Protein AF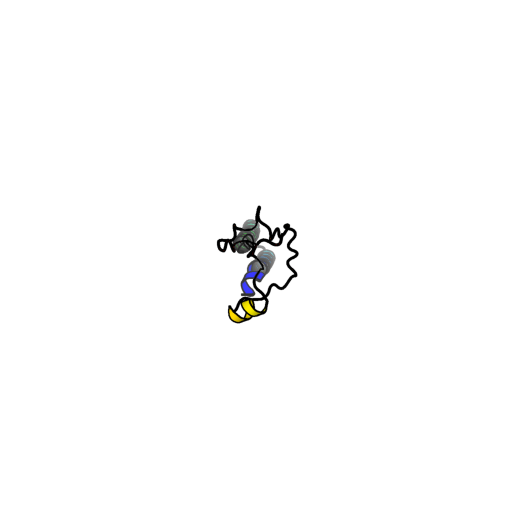-A0A4R5YKW6-F1 (afdb_monomer)

Solvent-accessible surface area (backbone atoms only — not comparable to full-atom values): 7061 Å² total; per-residue (Å²): 126,70,68,73,77,43,46,41,58,53,43,50,53,52,38,50,53,51,48,50,51,40,56,76,70,63,55,55,71,67,56,55,50,50,48,53,52,50,35,51,51,52,29,50,53,52,56,68,67,50,77,72,79,64,85,77,71,81,67,78,86,79,66,51,76,68,54,29,60,74,70,71,46,79,77,79,94,60,89,80,78,78,83,64,85,83,66,88,65,64,97,66,81,78,83,69,87,75,76,69,74,81,82,67,92,85,133

Structure (mmCIF, N/CA/C/O backbone):
data_AF-A0A4R5YKW6-F1
#
_entry.id   AF-A0A4R5YKW6-F1
#
loop_
_atom_site.group_PDB
_atom_site.id
_atom_site.type_symbol
_atom_site.label_atom_id
_atom_site.label_alt_id
_atom_site.label_comp_id
_atom_site.label_asym_id
_atom_site.label_entity_id
_atom_site.label_seq_id
_atom_site.pdbx_PDB_ins_code
_atom_site.Cartn_x
_atom_site.Cartn_y
_atom_site.Cartn_z
_atom_site.occupancy
_atom_site.B_iso_or_equiv
_atom_site.auth_seq_id
_atom_site.auth_comp_id
_atom_site.auth_asym_id
_atom_site.auth_atom_id
_atom_site.pdbx_PDB_model_num
ATOM 1 N N . MET A 1 1 ? -16.641 -0.768 3.618 1.00 52.94 1 MET A N 1
ATOM 2 C CA . MET A 1 1 ? -15.367 -0.418 4.304 1.00 52.94 1 MET A CA 1
ATOM 3 C C . MET A 1 1 ? -14.157 -1.294 3.935 1.00 52.94 1 MET A C 1
ATOM 5 O O . MET A 1 1 ? -13.038 -0.866 4.191 1.00 52.94 1 MET A O 1
ATOM 9 N N . ALA A 1 2 ? -14.318 -2.469 3.304 1.00 57.47 2 ALA A N 1
ATOM 10 C CA . ALA A 1 2 ? -13.197 -3.375 3.010 1.00 57.47 2 ALA A CA 1
ATOM 11 C C . ALA A 1 2 ? -12.204 -2.874 1.940 1.00 57.47 2 ALA A C 1
ATOM 13 O O . ALA A 1 2 ? -11.034 -3.220 2.009 1.00 57.47 2 ALA A O 1
ATOM 14 N N . LEU A 1 3 ? -12.619 -2.038 0.982 1.00 60.41 3 LEU A N 1
ATOM 15 C CA . LEU A 1 3 ? -11.758 -1.636 -0.144 1.00 60.41 3 LEU A CA 1
ATOM 16 C C . LEU A 1 3 ? -10.525 -0.818 0.287 1.00 60.41 3 LEU A C 1
ATOM 18 O O . LEU A 1 3 ? -9.434 -1.002 -0.243 1.00 60.41 3 LEU A O 1
ATOM 22 N N . ARG A 1 4 ? -10.666 0.020 1.323 1.00 63.56 4 ARG A N 1
ATOM 23 C CA . ARG A 1 4 ? -9.568 0.853 1.847 1.00 63.56 4 ARG A CA 1
ATOM 24 C C . ARG A 1 4 ? -8.404 0.032 2.408 1.00 63.56 4 ARG A C 1
ATOM 26 O O . ARG A 1 4 ? -7.275 0.504 2.383 1.00 63.56 4 ARG A O 1
ATOM 33 N N . ARG A 1 5 ? -8.657 -1.196 2.882 1.00 67.56 5 ARG A N 1
ATOM 34 C CA . ARG A 1 5 ? -7.607 -2.075 3.432 1.00 67.56 5 ARG A CA 1
ATOM 35 C C . ARG A 1 5 ? -6.689 -2.646 2.350 1.00 67.56 5 ARG A C 1
ATOM 37 O O . ARG A 1 5 ? -5.556 -2.990 2.651 1.00 67.56 5 ARG A O 1
ATOM 44 N N . PHE A 1 6 ? -7.180 -2.728 1.114 1.00 77.56 6 PHE A N 1
ATOM 45 C CA . PHE A 1 6 ? -6.450 -3.290 -0.022 1.00 77.56 6 PHE A CA 1
ATOM 46 C C . PHE A 1 6 ? -5.852 -2.228 -0.943 1.00 77.56 6 PHE A C 1
ATOM 48 O O . PHE A 1 6 ? -5.103 -2.576 -1.845 1.00 77.56 6 PHE A O 1
ATOM 55 N N . ALA A 1 7 ? -6.126 -0.943 -0.699 1.00 77.88 7 ALA A N 1
ATOM 56 C CA . ALA A 1 7 ? -5.579 0.168 -1.472 1.00 77.88 7 ALA A CA 1
ATOM 57 C C . ALA A 1 7 ? -4.055 0.083 -1.728 1.00 77.88 7 ALA A C 1
ATOM 59 O O . ALA A 1 7 ? -3.672 0.193 -2.890 1.00 77.88 7 ALA A O 1
ATOM 60 N N . PRO A 1 8 ? -3.175 -0.179 -0.734 1.00 76.69 8 PRO A N 1
ATOM 61 C CA . PRO A 1 8 ? -1.736 -0.288 -1.004 1.00 76.69 8 PRO A CA 1
ATOM 62 C C . PRO A 1 8 ? -1.380 -1.504 -1.873 1.00 76.69 8 PRO A C 1
ATOM 64 O O . PRO A 1 8 ? -0.476 -1.429 -2.697 1.00 76.69 8 PRO A O 1
ATOM 67 N N . LEU A 1 9 ? -2.125 -2.604 -1.733 1.00 83.44 9 LEU A N 1
ATOM 68 C CA . LEU A 1 9 ? -1.945 -3.827 -2.521 1.00 83.44 9 LEU A CA 1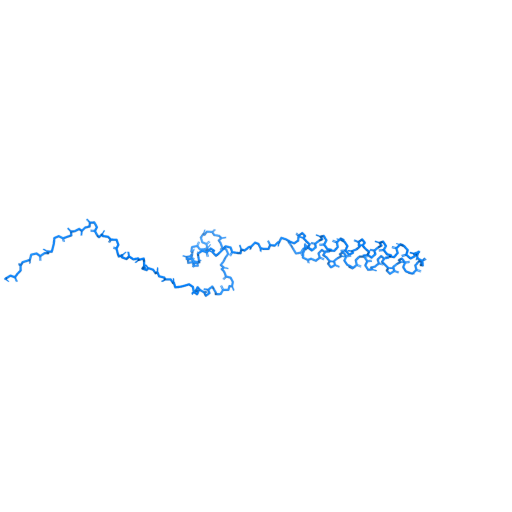
ATOM 69 C C . LEU A 1 9 ? -2.333 -3.598 -3.989 1.00 83.44 9 LEU A C 1
ATOM 71 O O . LEU A 1 9 ? -1.613 -4.008 -4.893 1.00 83.44 9 LEU A O 1
ATOM 75 N N . ILE A 1 10 ? -3.437 -2.882 -4.215 1.00 86.88 10 ILE A N 1
ATOM 76 C CA . ILE A 1 10 ? -3.911 -2.497 -5.550 1.00 86.88 10 ILE A CA 1
ATOM 77 C C . ILE A 1 10 ? -2.900 -1.561 -6.224 1.00 86.88 10 ILE A C 1
ATOM 79 O O . ILE A 1 10 ? -2.544 -1.780 -7.378 1.00 86.88 10 ILE A O 1
ATOM 83 N N . ILE A 1 11 ? -2.392 -0.558 -5.499 1.00 87.19 11 ILE A N 1
ATOM 84 C CA . ILE A 1 11 ? -1.370 0.370 -6.010 1.00 87.19 11 ILE A CA 1
ATOM 85 C C . ILE A 1 11 ? -0.091 -0.387 -6.386 1.00 87.19 11 ILE A C 1
ATOM 87 O O . ILE A 1 11 ? 0.443 -0.175 -7.472 1.00 87.19 11 ILE A O 1
ATOM 91 N N . GLY A 1 12 ? 0.368 -1.302 -5.526 1.00 86.06 12 GLY A N 1
ATOM 92 C CA . GLY A 1 12 ? 1.542 -2.129 -5.803 1.00 86.06 12 GLY A CA 1
ATOM 93 C C . GLY A 1 12 ? 1.365 -3.013 -7.039 1.00 86.06 12 GLY A C 1
ATOM 94 O O . GLY A 1 12 ? 2.242 -3.038 -7.899 1.00 86.06 12 GLY A O 1
ATOM 95 N N . ALA A 1 13 ? 0.218 -3.685 -7.172 1.00 88.56 13 ALA A N 1
ATOM 96 C CA . ALA A 1 13 ? -0.070 -4.545 -8.320 1.00 88.56 13 ALA A CA 1
ATOM 97 C C . ALA A 1 13 ? -0.117 -3.761 -9.642 1.00 88.56 13 ALA A C 1
ATOM 99 O O . ALA A 1 13 ? 0.461 -4.196 -10.639 1.00 88.56 13 ALA A O 1
ATOM 100 N N . ILE A 1 14 ? -0.756 -2.586 -9.644 1.00 90.56 14 ILE A N 1
ATOM 101 C CA . ILE A 1 14 ? -0.832 -1.721 -10.829 1.00 90.56 14 ILE A CA 1
ATOM 102 C C . ILE A 1 14 ? 0.555 -1.187 -11.193 1.00 90.56 14 ILE A C 1
ATOM 104 O O . ILE A 1 14 ? 0.964 -1.295 -12.347 1.00 90.56 14 ILE A O 1
ATOM 108 N N . GLY A 1 15 ? 1.301 -0.647 -10.227 1.00 87.69 15 GLY A N 1
ATOM 109 C CA . GLY A 1 15 ? 2.636 -0.114 -10.496 1.00 87.69 15 GLY A CA 1
ATOM 110 C C . GLY A 1 15 ? 3.617 -1.185 -10.975 1.00 87.69 15 GLY A C 1
ATOM 111 O O . GLY A 1 15 ? 4.399 -0.934 -11.890 1.00 87.69 15 GLY A O 1
ATOM 112 N N . PHE A 1 16 ? 3.515 -2.408 -10.448 1.00 89.62 16 PHE A N 1
ATOM 113 C CA . PHE A 1 16 ? 4.289 -3.546 -10.941 1.00 89.62 16 PHE A CA 1
ATOM 114 C C . PHE A 1 16 ? 3.931 -3.906 -12.389 1.00 89.62 16 PHE A C 1
ATOM 116 O O . PHE A 1 16 ? 4.827 -4.081 -13.211 1.00 89.62 16 PHE A O 1
ATOM 123 N N . ALA A 1 17 ? 2.642 -3.958 -12.735 1.00 90.56 17 ALA A N 1
ATOM 124 C CA . ALA A 1 17 ? 2.213 -4.222 -14.108 1.00 90.56 17 ALA A CA 1
ATOM 125 C C . ALA A 1 17 ? 2.731 -3.155 -15.090 1.00 90.56 17 ALA A C 1
ATOM 127 O O . ALA A 1 17 ? 3.242 -3.494 -16.157 1.00 90.56 17 ALA A O 1
ATOM 128 N N . VAL A 1 18 ? 2.669 -1.874 -14.710 1.00 90.06 18 VAL A N 1
ATOM 129 C CA . VAL A 1 18 ? 3.212 -0.769 -15.518 1.00 90.06 18 VAL A CA 1
ATOM 130 C C . VAL A 1 18 ? 4.727 -0.900 -15.684 1.00 90.06 18 VAL A C 1
ATOM 132 O O . VAL A 1 18 ? 5.233 -0.709 -16.789 1.00 90.06 18 VAL A O 1
ATOM 135 N N . LEU A 1 19 ? 5.450 -1.277 -14.626 1.00 87.38 19 LEU A N 1
ATOM 136 C CA . LEU A 1 19 ? 6.894 -1.504 -14.685 1.00 87.38 19 LEU A CA 1
ATOM 137 C C . LEU A 1 19 ? 7.245 -2.643 -15.653 1.00 87.38 19 LEU A C 1
ATOM 139 O O . LEU A 1 19 ? 8.142 -2.489 -16.481 1.00 87.38 19 LEU A O 1
ATOM 143 N N . VAL A 1 20 ? 6.514 -3.761 -15.601 1.00 91.44 20 VAL A N 1
ATOM 144 C CA . VAL A 1 20 ? 6.692 -4.883 -16.536 1.00 91.44 20 VAL A CA 1
ATOM 145 C C . VAL A 1 20 ? 6.467 -4.428 -17.979 1.00 91.44 20 VAL A C 1
ATOM 147 O O . VAL A 1 20 ? 7.319 -4.676 -18.830 1.00 91.44 20 VAL A O 1
ATOM 150 N N . VAL A 1 21 ? 5.376 -3.707 -18.256 1.00 92.00 21 VAL A N 1
ATOM 151 C CA . VAL A 1 21 ? 5.078 -3.190 -19.603 1.00 92.00 21 VAL A CA 1
ATOM 152 C C . VAL A 1 21 ? 6.170 -2.236 -20.091 1.00 92.00 21 VAL A C 1
ATOM 154 O O . VAL A 1 21 ? 6.658 -2.391 -21.209 1.00 92.00 21 VAL A O 1
ATOM 157 N N . ALA A 1 22 ? 6.607 -1.293 -19.254 1.00 84.44 22 ALA A N 1
ATOM 158 C CA . ALA A 1 22 ? 7.688 -0.368 -19.591 1.00 84.44 22 ALA A CA 1
ATOM 159 C C . ALA A 1 22 ? 8.998 -1.110 -19.905 1.00 84.44 22 ALA A C 1
ATOM 161 O O . ALA A 1 22 ? 9.722 -0.739 -20.828 1.00 84.44 22 ALA A O 1
ATOM 162 N N . THR A 1 23 ? 9.272 -2.198 -19.186 1.00 86.75 23 THR A N 1
ATOM 163 C CA . THR A 1 23 ? 10.464 -3.027 -19.400 1.00 86.75 23 THR A CA 1
ATOM 164 C C . THR A 1 23 ? 10.380 -3.796 -20.723 1.00 86.75 23 THR A C 1
ATOM 166 O O . THR A 1 23 ? 11.346 -3.819 -21.484 1.00 86.75 23 THR A O 1
ATOM 169 N N . VAL A 1 24 ? 9.215 -4.374 -21.044 1.00 92.88 24 VAL A N 1
ATOM 170 C CA . VAL A 1 24 ? 8.959 -5.065 -22.325 1.00 92.88 24 VAL A CA 1
ATOM 171 C C . VAL A 1 24 ? 9.102 -4.110 -23.511 1.00 92.88 24 VAL A C 1
ATOM 173 O O . VAL A 1 24 ? 9.700 -4.469 -24.524 1.00 92.88 24 VAL A O 1
ATOM 176 N N . LEU A 1 25 ? 8.616 -2.877 -23.366 1.00 94.38 25 LEU A N 1
ATOM 177 C CA . LEU A 1 25 ? 8.745 -1.824 -24.376 1.00 94.38 25 LEU A CA 1
ATOM 178 C C . LEU A 1 25 ? 10.151 -1.206 -24.442 1.00 94.38 25 LEU A C 1
ATOM 180 O O . LEU A 1 25 ? 10.363 -0.291 -25.233 1.00 94.38 25 LEU A O 1
ATOM 184 N N . ARG A 1 26 ? 11.107 -1.700 -23.642 1.00 88.44 26 ARG A N 1
ATOM 185 C CA . ARG A 1 26 ? 12.475 -1.168 -23.531 1.00 88.44 26 ARG A CA 1
ATOM 186 C C . ARG A 1 26 ? 12.493 0.339 -23.277 1.00 88.44 26 ARG A C 1
ATOM 188 O O . ARG A 1 26 ? 13.245 1.077 -23.907 1.00 88.44 26 ARG A O 1
ATOM 195 N N . ALA A 1 27 ? 11.643 0.789 -22.360 1.00 82.88 27 ALA A N 1
ATOM 196 C CA . ALA A 1 27 ? 11.640 2.172 -21.928 1.00 82.88 27 ALA A CA 1
ATOM 197 C C . ALA A 1 27 ? 13.005 2.567 -21.341 1.00 82.88 27 ALA A C 1
ATOM 199 O O . ALA A 1 27 ? 13.697 1.761 -20.716 1.00 82.88 27 ALA A O 1
ATOM 200 N N . GLU A 1 28 ? 13.357 3.836 -21.524 1.00 87.25 28 GLU A N 1
ATOM 201 C CA . GLU A 1 28 ? 14.569 4.442 -20.979 1.00 87.25 28 GLU A CA 1
ATOM 202 C C . GLU A 1 28 ? 14.666 4.262 -19.457 1.00 87.25 28 GLU A C 1
ATOM 204 O O . GLU A 1 28 ? 13.659 4.283 -18.740 1.00 87.25 28 GLU A O 1
ATOM 209 N N . ALA A 1 29 ? 15.891 4.155 -18.936 1.00 88.00 29 ALA A N 1
ATOM 210 C CA . ALA A 1 29 ? 16.135 3.886 -17.515 1.00 88.00 29 ALA A CA 1
ATOM 211 C C . ALA A 1 29 ? 15.445 4.901 -16.580 1.00 88.00 29 ALA A C 1
ATOM 213 O O . ALA A 1 29 ? 14.917 4.531 -15.530 1.00 88.00 29 ALA A O 1
ATOM 214 N N . TRP A 1 30 ? 15.370 6.171 -16.990 1.00 89.00 30 TRP A N 1
ATOM 215 C CA . TRP A 1 30 ? 14.678 7.223 -16.239 1.00 89.00 30 TRP A CA 1
ATOM 216 C C . TRP A 1 30 ? 13.173 6.976 -16.092 1.00 89.00 30 TRP A C 1
ATOM 218 O O . TRP A 1 30 ? 12.603 7.304 -15.051 1.00 89.00 30 TRP A O 1
ATOM 228 N N . VAL A 1 31 ? 12.533 6.355 -17.086 1.00 87.94 31 VAL A N 1
ATOM 229 C C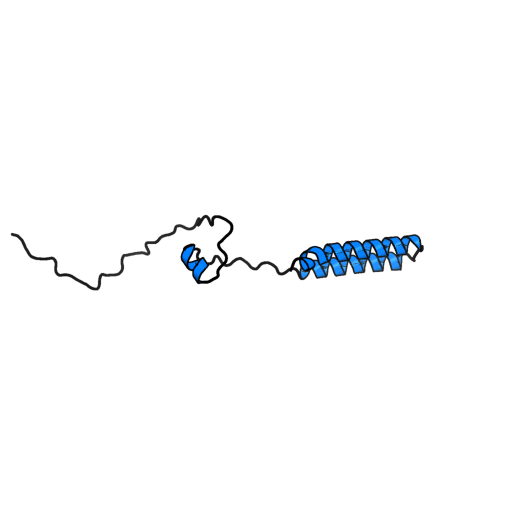A . VAL A 1 31 ? 11.102 6.016 -17.042 1.00 87.94 31 VAL A CA 1
ATOM 230 C C . VAL A 1 31 ? 10.854 4.919 -16.011 1.00 87.94 31 VAL A C 1
ATOM 232 O O . VAL A 1 31 ? 9.928 5.029 -15.208 1.00 87.94 31 VAL A O 1
ATOM 235 N 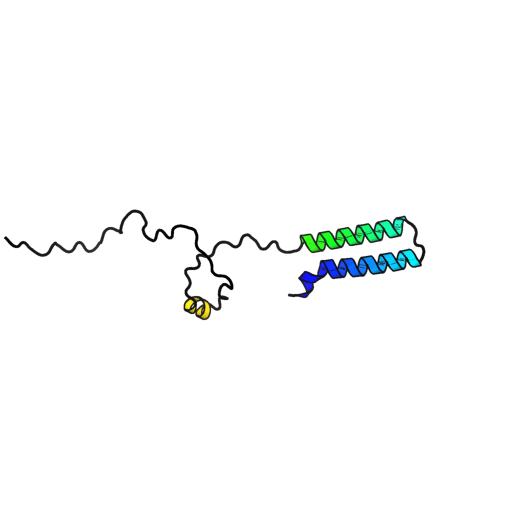N . LEU A 1 32 ? 11.711 3.896 -15.971 1.00 86.00 32 LEU A N 1
ATOM 236 C CA . LEU A 1 32 ? 11.613 2.812 -14.988 1.00 86.00 32 LEU A CA 1
ATOM 237 C C . LEU A 1 32 ? 11.779 3.339 -13.556 1.00 86.00 32 LEU A C 1
ATOM 239 O O . LEU A 1 32 ? 10.991 2.993 -12.674 1.00 86.00 32 LEU A O 1
ATOM 243 N N . ILE A 1 33 ? 12.758 4.224 -13.340 1.00 90.19 33 ILE A N 1
ATOM 244 C CA . ILE A 1 33 ? 12.991 4.869 -12.041 1.00 90.19 33 ILE A CA 1
ATOM 245 C C . ILE A 1 33 ? 11.783 5.722 -11.639 1.00 90.19 33 ILE A C 1
ATOM 247 O O . ILE A 1 33 ? 11.323 5.624 -10.500 1.00 90.19 33 ILE A O 1
ATOM 251 N N . ALA A 1 34 ? 11.234 6.518 -12.561 1.00 90.69 34 ALA A N 1
ATOM 252 C CA . ALA A 1 34 ? 10.070 7.360 -12.291 1.00 90.69 34 ALA A CA 1
ATOM 253 C C . ALA A 1 34 ? 8.829 6.532 -11.913 1.00 90.69 34 ALA A C 1
ATOM 255 O O . ALA A 1 34 ? 8.145 6.858 -10.940 1.00 90.69 34 ALA A O 1
ATOM 256 N N . VAL A 1 35 ? 8.566 5.433 -12.629 1.00 89.38 35 VAL A N 1
ATOM 257 C CA . VAL A 1 35 ? 7.451 4.516 -12.333 1.00 89.38 35 VAL A CA 1
ATOM 258 C C . VAL A 1 35 ? 7.634 3.859 -10.968 1.00 89.38 35 VAL A C 1
ATOM 260 O O . VAL A 1 35 ? 6.699 3.844 -10.162 1.00 89.38 35 VAL A O 1
ATOM 263 N N . LEU A 1 36 ? 8.833 3.352 -10.672 1.00 90.06 36 LEU A N 1
ATOM 264 C CA . LEU A 1 36 ? 9.127 2.721 -9.387 1.00 90.06 36 LEU A CA 1
ATOM 265 C C . LEU A 1 36 ? 8.953 3.714 -8.229 1.00 90.06 36 LEU A C 1
ATOM 267 O O . LEU A 1 36 ? 8.228 3.426 -7.275 1.00 90.06 36 LEU A O 1
ATOM 271 N N . ALA A 1 37 ? 9.568 4.894 -8.335 1.00 91.31 37 ALA A N 1
ATOM 272 C CA . ALA A 1 37 ? 9.511 5.932 -7.310 1.00 91.31 37 ALA A CA 1
ATOM 273 C C . ALA A 1 37 ? 8.077 6.434 -7.082 1.00 91.31 37 ALA A C 1
ATOM 275 O O . ALA A 1 37 ? 7.636 6.540 -5.935 1.00 91.31 37 ALA A O 1
ATOM 276 N N . GLY A 1 38 ? 7.321 6.678 -8.158 1.00 90.62 38 GLY A N 1
ATOM 277 C CA . GLY A 1 38 ? 5.920 7.092 -8.079 1.00 90.62 38 GLY A CA 1
ATOM 278 C C . GLY A 1 38 ? 5.035 6.034 -7.419 1.00 90.62 38 GLY A C 1
ATOM 279 O O . GLY A 1 38 ? 4.222 6.357 -6.550 1.00 90.62 38 GLY A O 1
ATOM 280 N N . THR A 1 39 ? 5.239 4.760 -7.761 1.00 90.38 39 THR A N 1
ATOM 281 C CA . THR A 1 39 ? 4.499 3.644 -7.152 1.00 90.38 39 THR A CA 1
ATOM 282 C C . THR A 1 39 ? 4.780 3.548 -5.653 1.00 90.38 39 THR A C 1
ATOM 284 O O . THR A 1 39 ? 3.845 3.429 -4.856 1.00 90.38 39 THR A O 1
ATOM 287 N N . LEU A 1 40 ? 6.051 3.651 -5.251 1.00 88.69 40 LEU A N 1
ATOM 288 C CA . LEU A 1 40 ? 6.448 3.603 -3.843 1.00 88.69 40 LEU A CA 1
ATOM 289 C C . LEU A 1 40 ? 5.863 4.779 -3.052 1.00 88.69 40 LEU A C 1
ATOM 291 O O . LEU A 1 40 ? 5.317 4.580 -1.966 1.00 88.69 40 LEU A O 1
ATOM 295 N N . ALA A 1 41 ? 5.926 5.991 -3.611 1.00 89.50 41 ALA A N 1
ATOM 296 C CA . ALA A 1 41 ? 5.386 7.194 -2.985 1.00 89.50 41 ALA A CA 1
ATOM 297 C C . ALA A 1 41 ? 3.865 7.099 -2.781 1.00 89.50 41 ALA A C 1
ATOM 299 O O . ALA A 1 41 ? 3.358 7.414 -1.701 1.00 89.50 41 ALA A O 1
ATOM 300 N N . LEU A 1 42 ? 3.131 6.606 -3.784 1.00 86.38 42 LEU A N 1
ATOM 301 C CA . LEU A 1 42 ? 1.685 6.398 -3.691 1.00 86.38 42 LEU A CA 1
ATOM 302 C C . LEU A 1 42 ? 1.322 5.321 -2.663 1.00 86.38 42 LEU A C 1
ATOM 304 O O . LEU A 1 42 ? 0.386 5.513 -1.882 1.00 86.38 42 LEU A O 1
ATOM 308 N N . ALA A 1 43 ? 2.065 4.213 -2.622 1.00 84.12 43 ALA A N 1
ATOM 309 C CA . ALA A 1 43 ? 1.855 3.155 -1.637 1.00 84.12 43 ALA A CA 1
ATOM 310 C C . ALA A 1 43 ? 2.119 3.654 -0.205 1.00 84.12 43 ALA A C 1
ATOM 312 O O . ALA A 1 43 ? 1.312 3.399 0.694 1.00 84.12 43 ALA A O 1
ATOM 313 N N . ALA A 1 44 ? 3.193 4.423 -0.004 1.00 83.06 44 ALA A N 1
ATOM 314 C CA . ALA A 1 44 ? 3.524 5.038 1.279 1.00 83.06 44 ALA A CA 1
ATOM 315 C C . ALA A 1 44 ? 2.448 6.037 1.724 1.00 83.06 44 ALA A C 1
ATOM 317 O O . ALA A 1 44 ? 1.997 5.992 2.869 1.00 83.06 44 ALA A O 1
ATOM 318 N N . LEU A 1 45 ? 1.964 6.886 0.814 1.00 85.81 45 LEU A N 1
ATOM 319 C CA . LEU A 1 45 ? 0.890 7.835 1.105 1.00 85.81 45 LEU A CA 1
ATOM 320 C C . LEU A 1 45 ? -0.423 7.122 1.458 1.00 85.81 45 LEU A C 1
ATOM 322 O O . LEU A 1 45 ? -1.124 7.525 2.390 1.00 85.81 45 LEU A O 1
ATOM 326 N N . ALA A 1 46 ? -0.759 6.048 0.742 1.00 80.69 46 ALA A N 1
ATOM 327 C CA . ALA A 1 46 ? -1.934 5.235 1.038 1.00 80.69 46 ALA A CA 1
ATOM 328 C C . ALA A 1 46 ? -1.826 4.545 2.408 1.00 80.69 46 ALA A C 1
ATOM 330 O O . ALA A 1 46 ? -2.818 4.478 3.137 1.00 80.69 46 ALA A O 1
ATOM 331 N N . ALA A 1 47 ? -0.631 4.078 2.781 1.00 73.75 47 ALA A N 1
ATOM 332 C CA . ALA A 1 47 ? -0.364 3.497 4.093 1.00 73.75 47 ALA A CA 1
ATOM 333 C C . ALA A 1 47 ? -0.423 4.544 5.220 1.00 73.75 47 ALA A C 1
ATOM 335 O O . ALA A 1 47 ? -1.025 4.280 6.259 1.00 73.75 47 ALA A O 1
ATOM 336 N N . ALA A 1 48 ? 0.122 5.744 5.000 1.00 75.31 48 ALA A N 1
ATOM 337 C CA . ALA A 1 48 ? 0.107 6.844 5.968 1.00 75.31 48 ALA A CA 1
ATOM 338 C C . ALA A 1 48 ? -1.310 7.367 6.258 1.00 75.31 48 ALA A C 1
ATOM 340 O O . ALA A 1 48 ? -1.606 7.794 7.369 1.00 75.31 48 ALA A O 1
ATOM 341 N N . ARG A 1 49 ? -2.220 7.293 5.278 1.00 67.50 49 ARG A N 1
ATOM 342 C CA . ARG A 1 49 ? -3.639 7.653 5.450 1.00 67.50 49 ARG A CA 1
ATOM 343 C C . ARG A 1 49 ? -4.465 6.591 6.177 1.00 67.50 49 ARG A C 1
ATOM 345 O O . ARG A 1 49 ? -5.680 6.762 6.315 1.00 67.50 49 ARG A O 1
ATOM 352 N N . ARG A 1 50 ? -3.863 5.484 6.622 1.00 63.16 50 ARG A N 1
ATOM 353 C CA . ARG A 1 50 ? -4.560 4.530 7.485 1.00 63.16 50 ARG A CA 1
ATOM 354 C C . ARG A 1 50 ? -4.848 5.256 8.801 1.00 63.16 50 ARG A C 1
ATOM 356 O O . ARG A 1 50 ? -3.894 5.698 9.434 1.00 63.16 50 ARG A O 1
ATOM 363 N N . PRO A 1 51 ? -6.120 5.412 9.216 1.00 53.94 51 PRO A N 1
ATOM 364 C CA . PRO A 1 51 ? -6.401 6.011 10.508 1.00 53.94 51 PRO A CA 1
ATOM 365 C C . PRO A 1 51 ? -5.675 5.161 11.544 1.00 53.94 51 PRO A C 1
ATOM 367 O O . PRO A 1 51 ? -5.947 3.960 11.663 1.00 53.94 51 PRO A O 1
ATOM 370 N N . ALA A 1 52 ? -4.709 5.765 12.236 1.00 55.50 52 ALA A N 1
ATOM 371 C CA . ALA A 1 52 ? -4.228 5.214 13.482 1.00 55.50 52 ALA A CA 1
ATOM 372 C C . ALA A 1 52 ? -5.493 5.010 14.310 1.00 55.50 52 ALA A C 1
ATOM 374 O O . ALA A 1 52 ? -6.223 5.971 14.562 1.00 55.50 52 ALA A O 1
ATOM 375 N N . ARG A 1 53 ? -5.834 3.757 14.630 1.00 53.47 53 ARG A N 1
ATOM 376 C CA . ARG A 1 53 ? -6.804 3.521 15.694 1.00 53.47 53 ARG A CA 1
ATOM 377 C C . ARG A 1 53 ? -6.210 4.267 16.878 1.00 53.47 53 ARG A C 1
ATOM 379 O O . ARG A 1 53 ? -5.128 3.896 17.329 1.00 53.47 53 ARG A O 1
ATOM 386 N N . GLY A 1 54 ? -6.830 5.390 17.242 1.00 51.88 54 GLY A N 1
ATOM 387 C CA . GLY A 1 54 ? -6.396 6.181 18.380 1.00 51.88 54 GLY A CA 1
ATOM 388 C C . GLY A 1 54 ? -6.304 5.270 19.601 1.00 51.88 54 GLY A C 1
ATOM 389 O O . GLY A 1 54 ? -6.907 4.189 19.586 1.00 51.88 54 GLY A O 1
ATOM 390 N N . PRO A 1 55 ? -5.535 5.657 20.629 1.00 49.28 55 PRO A N 1
ATOM 391 C CA . PRO A 1 55 ? -5.520 4.908 21.875 1.00 49.28 55 PRO A CA 1
ATOM 392 C C . PRO A 1 55 ? -6.975 4.656 22.264 1.00 49.28 55 PRO A C 1
ATOM 394 O O . PRO A 1 55 ? -7.758 5.600 22.354 1.00 49.28 55 PRO A O 1
ATOM 397 N N . VAL A 1 56 ? -7.349 3.378 22.363 1.00 55.75 56 VAL A N 1
ATOM 398 C CA . VAL A 1 56 ? -8.663 2.977 22.853 1.00 55.75 56 VAL A CA 1
ATOM 399 C C . VAL A 1 56 ? -8.686 3.520 24.268 1.00 55.75 56 VAL A C 1
ATOM 401 O O . VAL A 1 56 ? -8.031 2.965 25.149 1.00 55.75 56 VAL A O 1
ATOM 404 N N . THR A 1 57 ? -9.312 4.681 24.462 1.00 51.22 57 THR A N 1
ATOM 405 C CA . THR A 1 57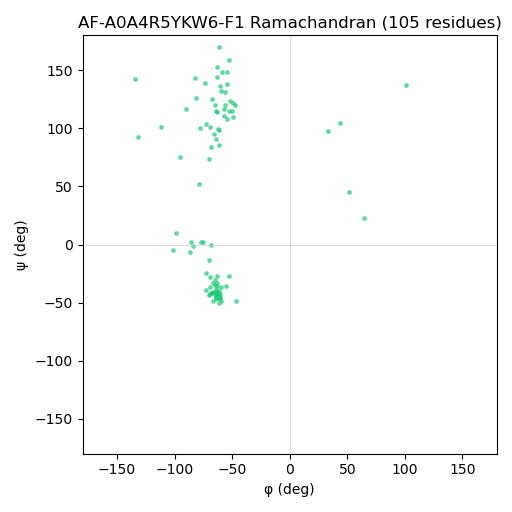 ? -9.632 5.172 25.795 1.00 51.22 57 THR A CA 1
ATOM 406 C C . THR A 1 57 ? -10.306 3.997 26.478 1.00 51.22 57 THR A C 1
ATOM 408 O O . THR A 1 57 ? -11.259 3.476 25.895 1.00 51.22 57 THR A O 1
ATOM 411 N N . PRO A 1 58 ? -9.787 3.507 27.616 1.00 53.22 58 PRO A N 1
ATOM 412 C CA . PRO A 1 58 ? -10.463 2.461 28.353 1.00 53.22 58 PRO A CA 1
ATOM 413 C C . PRO A 1 58 ? -11.785 3.066 28.819 1.00 53.22 58 PRO A C 1
ATOM 415 O O . PRO A 1 58 ? -11.848 3.747 29.841 1.00 53.22 58 PRO A O 1
ATOM 418 N N . GLU A 1 59 ? -12.823 2.910 27.999 1.00 52.19 59 GLU A N 1
ATOM 419 C CA . GLU A 1 59 ? -14.190 3.065 28.444 1.00 52.19 59 GLU A CA 1
ATOM 420 C C . GLU A 1 59 ? -14.327 2.089 29.601 1.00 52.19 59 GLU A C 1
ATOM 422 O O . GLU A 1 59 ? -14.030 0.902 29.469 1.00 52.19 59 GLU A O 1
ATOM 427 N N . LEU A 1 60 ? -14.661 2.640 30.765 1.00 53.38 60 LEU A N 1
ATOM 428 C CA . LEU A 1 60 ? -14.980 1.876 31.957 1.00 53.38 60 LEU A CA 1
ATOM 429 C C . LEU A 1 60 ? -15.993 0.808 31.544 1.00 53.38 60 LEU A C 1
ATOM 431 O O . LEU A 1 60 ? -17.133 1.132 31.204 1.00 53.38 60 LEU A O 1
ATOM 435 N N . SER A 1 61 ? -15.557 -0.452 31.530 1.00 54.72 61 SER A N 1
ATOM 436 C CA . SER A 1 61 ? -16.357 -1.609 31.127 1.00 54.72 61 SER A CA 1
ATOM 437 C C . SER A 1 61 ? -17.280 -2.010 32.278 1.00 54.72 61 SER A C 1
ATOM 439 O O . SER A 1 61 ? -17.291 -3.151 32.719 1.00 54.72 61 SER A O 1
ATOM 441 N N . ALA A 1 62 ? -18.037 -1.041 32.789 1.00 57.34 62 ALA A N 1
ATOM 442 C CA . ALA A 1 62 ? -19.023 -1.215 33.850 1.00 57.34 62 ALA A CA 1
ATOM 443 C C . ALA A 1 62 ? -20.455 -1.329 33.295 1.00 57.34 62 ALA A C 1
ATOM 445 O O . ALA A 1 62 ? -21.419 -1.238 34.047 1.00 57.34 62 ALA A O 1
ATOM 446 N N . SER A 1 63 ? -20.610 -1.460 31.974 1.00 58.97 63 SER A N 1
ATOM 447 C CA . SER A 1 63 ? -21.912 -1.652 31.336 1.00 58.97 63 SER A CA 1
ATOM 448 C C . SER A 1 63 ? -22.191 -3.148 31.242 1.00 58.97 63 SER A C 1
ATOM 450 O O . SER A 1 63 ? -21.457 -3.882 30.583 1.00 58.97 63 SER A O 1
ATOM 452 N N . ASP A 1 64 ? -23.238 -3.607 31.923 1.00 64.62 64 ASP A N 1
ATOM 453 C CA . ASP A 1 64 ? -23.707 -4.984 31.796 1.00 64.62 64 ASP A CA 1
ATOM 454 C C . ASP A 1 64 ? -24.186 -5.261 30.363 1.00 64.62 64 ASP A C 1
ATOM 456 O O . ASP A 1 64 ? -24.699 -4.374 29.676 1.00 64.62 64 ASP A O 1
ATOM 460 N N . ALA A 1 65 ? -24.114 -6.524 29.927 1.00 63.94 65 ALA A N 1
ATOM 461 C CA . ALA A 1 65 ? -24.531 -6.947 28.582 1.00 63.94 65 ALA A CA 1
ATOM 462 C C . ALA A 1 65 ? -25.964 -6.506 28.210 1.00 63.94 65 ALA A C 1
ATOM 464 O O . ALA A 1 65 ? -26.279 -6.299 27.038 1.00 63.94 65 ALA A O 1
ATOM 465 N N . TYR A 1 66 ? -26.832 -6.334 29.211 1.00 57.75 66 TYR A N 1
ATOM 466 C CA . TYR A 1 66 ? -28.197 -5.838 29.037 1.00 57.75 66 TYR A CA 1
ATOM 467 C C . TYR A 1 66 ? -28.250 -4.336 28.710 1.00 57.75 66 TYR A C 1
ATOM 469 O O . TYR A 1 66 ? -29.038 -3.906 27.866 1.00 57.75 66 TYR A O 1
ATOM 477 N N . SER A 1 67 ? -27.392 -3.541 29.353 1.00 62.88 67 SER A N 1
ATOM 478 C CA . SER A 1 67 ? -27.257 -2.098 29.121 1.00 62.88 67 SER A CA 1
ATOM 479 C C . SER A 1 67 ? -26.711 -1.821 27.720 1.00 62.88 67 SER A C 1
ATOM 481 O O . SER A 1 67 ? -27.237 -0.970 26.998 1.00 62.88 67 SER A O 1
ATOM 483 N N . ASP A 1 68 ? -25.731 -2.609 27.277 1.00 70.81 68 ASP A N 1
ATOM 484 C CA . ASP A 1 68 ? -25.168 -2.477 25.932 1.00 70.81 68 ASP A CA 1
ATOM 485 C C . ASP A 1 68 ? -26.195 -2.778 24.836 1.00 70.81 68 ASP A C 1
ATOM 487 O O . ASP A 1 68 ? -26.286 -2.034 23.857 1.00 70.81 68 ASP A O 1
ATOM 491 N N . ALA A 1 69 ? -27.026 -3.808 25.031 1.00 73.69 69 ALA A N 1
ATOM 492 C CA . ALA A 1 69 ? -28.100 -4.145 24.101 1.00 73.69 69 ALA A CA 1
ATOM 493 C C . ALA A 1 69 ? -29.152 -3.028 23.997 1.00 73.69 69 ALA A C 1
ATOM 495 O O . ALA A 1 69 ? -29.597 -2.704 22.894 1.00 73.69 69 ALA A O 1
ATOM 496 N N . TYR A 1 70 ? -29.521 -2.408 25.123 1.00 74.81 70 TYR A N 1
ATOM 497 C CA . TYR A 1 70 ? -30.489 -1.307 25.141 1.00 74.81 70 TYR A CA 1
ATOM 498 C C . TYR A 1 70 ? -29.936 -0.024 24.502 1.00 74.81 70 TYR A C 1
ATOM 500 O O . TYR A 1 70 ? -30.654 0.689 23.803 1.00 74.81 70 TYR A O 1
ATOM 508 N N . LEU A 1 71 ? -28.646 0.258 24.697 1.00 77.38 71 LEU A N 1
ATOM 509 C CA . LEU A 1 71 ? -27.974 1.442 24.153 1.00 77.38 71 LEU A CA 1
ATOM 510 C C . LEU A 1 71 ? -27.450 1.244 22.719 1.00 77.38 7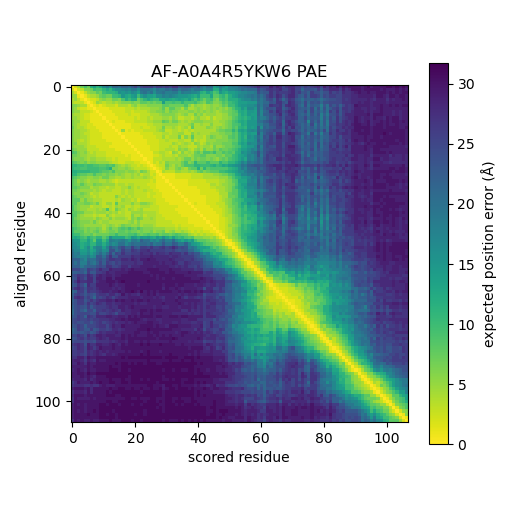1 LEU A C 1
ATOM 512 O O . LEU A 1 71 ? -26.816 2.148 22.172 1.00 77.38 71 LEU A O 1
ATOM 516 N N . GLY A 1 72 ? -27.687 0.078 22.107 1.00 75.81 72 GLY A N 1
ATOM 517 C CA . GLY A 1 72 ? -27.203 -0.254 20.763 1.00 75.81 72 GLY A CA 1
ATOM 518 C C . GLY A 1 72 ? -25.675 -0.321 20.662 1.00 75.81 72 GLY A C 1
ATOM 519 O O . GLY A 1 72 ? -25.114 -0.141 19.577 1.00 75.81 72 GLY A O 1
ATOM 520 N N . ARG A 1 73 ? -24.988 -0.545 21.786 1.00 70.00 73 ARG A N 1
ATOM 521 C CA . ARG A 1 73 ? -23.532 -0.685 21.844 1.00 70.00 73 ARG A CA 1
ATOM 522 C C . ARG A 1 73 ? -23.145 -2.112 21.477 1.00 70.00 73 ARG A C 1
ATOM 524 O O . ARG A 1 73 ? -23.848 -3.072 21.774 1.00 70.00 73 ARG A O 1
ATOM 531 N N . THR A 1 74 ? -22.026 -2.251 20.772 1.00 68.56 74 THR A N 1
ATOM 532 C CA . THR A 1 74 ? -21.521 -3.573 20.389 1.00 68.56 74 THR A CA 1
ATOM 533 C C . THR A 1 74 ? -20.768 -4.173 21.575 1.00 68.56 74 THR A C 1
ATOM 535 O O . THR A 1 74 ? -19.853 -3.509 22.066 1.00 68.56 74 THR A O 1
ATOM 538 N N . PRO A 1 75 ? -21.105 -5.395 22.026 1.00 64.62 75 PRO A N 1
ATOM 539 C CA . PRO A 1 75 ? -20.432 -5.999 23.165 1.00 64.62 75 PRO A CA 1
ATOM 540 C C . PRO A 1 75 ? -18.943 -6.227 22.858 1.00 64.62 75 PRO A C 1
ATOM 542 O O . PRO A 1 75 ? -18.593 -6.562 21.715 1.00 64.62 75 PRO A O 1
ATOM 545 N N . PRO A 1 76 ? -18.053 -6.058 23.850 1.00 64.75 76 PRO A N 1
ATOM 546 C CA . PRO A 1 76 ? -16.632 -6.313 23.666 1.00 64.75 76 PRO A CA 1
ATOM 547 C C . PRO A 1 76 ? -16.396 -7.777 23.267 1.00 64.75 76 PRO A C 1
ATOM 549 O O . PRO A 1 76 ? -16.918 -8.708 23.873 1.00 64.75 76 PRO A O 1
ATOM 552 N N . THR A 1 77 ? -15.590 -7.994 22.225 1.00 66.62 77 THR A N 1
ATOM 553 C CA . THR A 1 77 ? -15.302 -9.332 21.671 1.00 66.62 77 THR A CA 1
ATOM 554 C C . THR A 1 77 ? -14.187 -10.075 22.405 1.00 66.62 77 THR A C 1
ATOM 556 O O . THR A 1 77 ? -13.849 -11.201 22.038 1.00 66.62 77 THR A O 1
ATOM 559 N N . HIS A 1 78 ? -13.584 -9.450 23.415 1.00 57.62 78 HIS A N 1
ATOM 560 C CA . HIS A 1 78 ? -12.506 -10.021 24.211 1.00 57.62 78 HIS A CA 1
ATOM 561 C C . HIS A 1 78 ? -12.776 -9.768 25.693 1.00 57.62 78 HIS A C 1
ATOM 563 O O . HIS A 1 78 ? -13.264 -8.690 26.032 1.00 57.62 78 HIS A O 1
ATOM 569 N N . PRO A 1 79 ? -12.451 -10.727 26.577 1.00 58.19 79 PRO A N 1
ATOM 570 C CA . PRO A 1 79 ? -12.545 -10.501 28.009 1.00 58.19 79 PRO A CA 1
ATOM 571 C C . PRO A 1 79 ? -11.564 -9.393 28.402 1.00 58.19 79 PRO A C 1
ATOM 573 O O . PRO A 1 79 ? -10.347 -9.555 28.288 1.00 58.19 79 PRO A O 1
ATOM 576 N N . THR A 1 80 ? -12.089 -8.254 28.847 1.00 64.56 80 THR A N 1
ATOM 577 C CA . THR A 1 80 ? -11.281 -7.199 29.457 1.00 64.56 80 THR A CA 1
ATOM 578 C C . THR A 1 80 ? -10.872 -7.678 30.843 1.00 64.56 80 THR A C 1
ATOM 580 O O . THR A 1 80 ? -11.678 -7.698 31.767 1.00 64.56 80 THR A O 1
ATOM 583 N N . ILE A 1 81 ? -9.619 -8.109 30.990 1.00 57.31 81 ILE A N 1
ATOM 584 C CA . ILE A 1 81 ? -9.044 -8.365 32.311 1.00 57.31 81 ILE A CA 1
ATOM 585 C C . ILE A 1 81 ? -8.675 -7.002 32.889 1.00 57.31 81 ILE A C 1
ATOM 587 O O . ILE A 1 81 ? -7.657 -6.411 32.521 1.00 57.31 81 ILE A O 1
ATOM 591 N N . GLU A 1 82 ? -9.521 -6.482 33.771 1.00 57.50 82 GLU A N 1
ATOM 592 C CA . GLU A 1 82 ? -9.201 -5.286 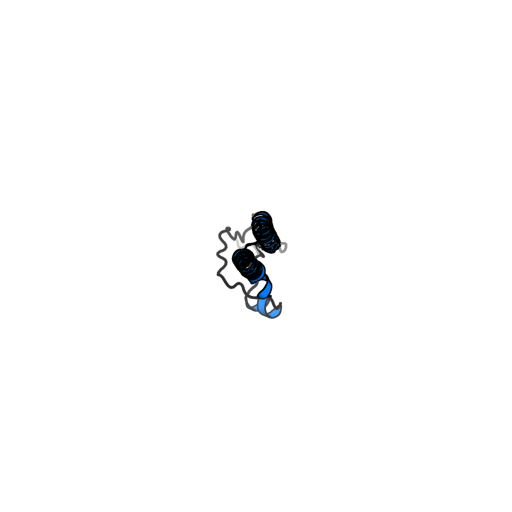34.539 1.00 57.50 82 GLU A CA 1
ATOM 593 C C . GLU A 1 82 ? -8.099 -5.623 35.551 1.00 57.50 82 GLU A C 1
ATOM 595 O O . GLU A 1 82 ? -8.328 -6.245 36.582 1.00 57.50 82 GLU A O 1
ATOM 600 N N . THR A 1 83 ? -6.862 -5.251 35.225 1.00 59.56 83 THR A N 1
ATOM 601 C CA . THR A 1 83 ? -5.685 -5.461 36.086 1.00 59.56 83 THR A CA 1
ATOM 602 C C . THR A 1 83 ? -5.469 -4.333 37.091 1.00 59.56 83 THR A C 1
ATOM 604 O O . THR A 1 83 ? -4.589 -4.435 37.947 1.00 59.56 83 THR A O 1
ATOM 607 N N . ARG A 1 84 ? -6.251 -3.247 37.015 1.00 58.19 84 ARG A N 1
ATOM 608 C CA . ARG A 1 84 ? -6.250 -2.234 38.072 1.00 58.19 84 ARG A CA 1
ATOM 609 C C . ARG A 1 84 ? -6.984 -2.787 39.289 1.00 58.19 84 ARG A C 1
ATOM 611 O O . ARG A 1 84 ? -8.038 -3.394 39.116 1.00 58.19 84 ARG A O 1
ATOM 618 N N . PRO A 1 85 ? -6.481 -2.542 40.509 1.00 57.78 85 PRO A N 1
ATOM 619 C CA . PRO A 1 85 ? -7.257 -2.821 41.703 1.00 57.78 85 PRO A CA 1
ATOM 620 C C . PRO A 1 85 ? -8.568 -2.036 41.601 1.00 57.78 85 PRO A C 1
ATOM 622 O O . PRO A 1 85 ? -8.560 -0.804 41.657 1.00 57.78 85 PRO A O 1
ATOM 625 N N . GLN A 1 86 ? -9.687 -2.742 41.419 1.00 55.91 86 GLN A N 1
ATOM 626 C CA . GLN A 1 86 ? -11.025 -2.191 41.608 1.00 55.91 86 GLN A CA 1
ATOM 627 C C . GLN A 1 86 ? -11.210 -1.957 43.110 1.00 55.91 86 GLN A C 1
ATOM 629 O O . GLN A 1 86 ? -11.867 -2.713 43.819 1.00 55.91 86 GLN A O 1
ATOM 634 N N . GLY A 1 87 ? -10.541 -0.929 43.629 1.00 58.16 87 GLY A N 1
ATOM 635 C CA . GLY A 1 87 ? -10.808 -0.407 44.954 1.00 58.16 87 GLY A CA 1
ATOM 636 C C . GLY A 1 87 ? -12.184 0.238 44.927 1.00 58.16 87 GLY A C 1
ATOM 637 O O . GLY A 1 87 ? -12.293 1.443 44.743 1.00 58.16 87 GLY A O 1
ATOM 638 N N . GLN A 1 88 ? -13.239 -0.560 45.098 1.00 58.75 88 GLN A N 1
ATOM 639 C CA . GLN A 1 88 ? -14.606 -0.066 45.297 1.00 58.75 88 GLN A CA 1
ATOM 640 C C . GLN A 1 88 ? -14.772 0.644 46.656 1.00 58.75 88 GLN A C 1
ATOM 642 O O . GLN A 1 88 ? -15.831 1.172 46.977 1.00 58.75 88 GLN A O 1
ATOM 647 N N . TYR A 1 89 ? -13.696 0.706 47.439 1.00 51.97 89 TYR A N 1
ATOM 648 C CA . TYR A 1 89 ? -13.592 1.458 48.672 1.00 51.97 89 TYR A CA 1
ATOM 649 C C . TYR A 1 89 ? -12.602 2.604 48.457 1.00 51.97 89 TYR A C 1
ATOM 651 O O . TYR A 1 89 ? -11.385 2.413 48.476 1.00 51.97 89 TYR A O 1
ATOM 659 N N . GLY A 1 90 ? -13.131 3.809 48.238 1.00 61.69 90 GLY A N 1
ATOM 660 C CA . GLY A 1 90 ? -12.385 5.027 48.545 1.00 61.69 90 GLY A CA 1
ATOM 661 C C . GLY A 1 90 ? -12.057 5.085 50.047 1.00 61.69 90 GLY A C 1
ATOM 662 O O . GLY A 1 90 ? -12.565 4.270 50.824 1.00 61.69 90 GLY A O 1
ATOM 663 N N . PRO A 1 91 ? -11.199 6.017 50.488 1.00 57.16 91 PRO A N 1
ATOM 664 C CA . PRO A 1 91 ? -10.880 6.166 51.902 1.00 57.16 91 PRO A CA 1
ATOM 665 C C . PRO A 1 91 ? -12.127 6.633 52.671 1.00 57.16 91 PRO A C 1
ATOM 667 O O . PRO A 1 91 ? -12.415 7.823 52.736 1.00 57.16 91 PRO A O 1
ATOM 670 N N . GLY A 1 92 ? -12.857 5.679 53.250 1.00 62.88 92 GLY A N 1
ATOM 671 C CA . GLY A 1 92 ? -13.964 5.917 54.174 1.00 62.88 92 GLY A CA 1
ATOM 672 C C . GLY A 1 92 ? -15.357 5.796 53.551 1.00 62.88 92 GLY A C 1
ATOM 673 O O . GLY A 1 92 ? -15.626 6.284 52.455 1.00 62.88 92 GLY A O 1
ATOM 674 N N . LEU A 1 93 ? -16.254 5.141 54.293 1.00 62.03 93 LEU A N 1
ATOM 675 C CA . LEU A 1 93 ? -17.696 5.211 54.073 1.00 62.03 93 LEU A CA 1
ATOM 676 C C . LEU A 1 93 ? -18.131 6.685 54.247 1.00 62.03 93 LEU A C 1
ATOM 678 O O . LEU A 1 93 ? -17.652 7.323 55.189 1.00 62.03 93 LEU A O 1
ATOM 682 N N . PRO A 1 94 ? -18.991 7.257 53.383 1.00 66.38 94 PRO A N 1
ATOM 683 C CA . PRO A 1 94 ? -19.560 8.579 53.630 1.00 66.38 94 PRO A CA 1
ATOM 684 C C . PRO A 1 94 ? -20.235 8.599 55.005 1.00 66.38 94 PRO A C 1
ATOM 686 O O . PRO A 1 94 ? -20.899 7.627 55.361 1.00 66.38 94 PRO A O 1
ATOM 689 N N . ASN A 1 95 ? -20.062 9.684 55.766 1.00 64.06 95 ASN A N 1
ATOM 690 C CA . ASN A 1 95 ? -20.773 9.868 57.033 1.00 64.06 95 ASN A CA 1
ATOM 691 C C . ASN A 1 95 ? -22.273 9.664 56.801 1.00 64.06 95 ASN A C 1
ATOM 693 O O . ASN A 1 95 ? -22.853 10.338 55.947 1.00 64.06 95 ASN A O 1
ATOM 697 N N . ASP A 1 96 ? -22.871 8.733 57.544 1.00 68.69 96 ASP A N 1
ATOM 698 C CA . ASP A 1 96 ? -24.300 8.454 57.473 1.00 68.69 96 ASP A CA 1
ATOM 699 C C . ASP A 1 96 ? -25.076 9.698 57.949 1.00 68.69 96 ASP A C 1
ATOM 701 O O . ASP A 1 96 ? -24.935 10.100 59.109 1.00 68.69 96 ASP A O 1
ATOM 705 N N . PRO A 1 97 ? -25.860 10.364 57.079 1.00 64.38 97 PRO A N 1
ATOM 706 C CA . PRO A 1 97 ? -26.647 11.529 57.476 1.00 64.38 97 PRO A CA 1
ATOM 707 C C . PRO A 1 97 ? -27.818 11.156 58.394 1.00 64.38 97 PRO A C 1
ATOM 709 O O . PRO A 1 97 ? -28.420 12.041 59.006 1.00 64.38 97 PRO A O 1
ATOM 712 N N . LEU A 1 98 ? -28.151 9.869 58.506 1.00 62.50 98 LEU A N 1
ATOM 713 C CA . LEU A 1 98 ? -29.126 9.354 59.451 1.00 62.50 98 LEU A CA 1
ATOM 714 C C . LEU A 1 98 ? -28.383 8.881 60.700 1.00 62.50 98 LEU A C 1
ATOM 716 O O . LEU A 1 98 ? -28.242 7.689 60.955 1.00 62.50 98 LEU A O 1
ATOM 720 N N . HIS A 1 99 ? -27.938 9.839 61.515 1.00 59.88 99 HIS A N 1
ATOM 721 C CA . HIS A 1 99 ? -27.598 9.570 62.911 1.00 59.88 99 HIS A CA 1
ATOM 722 C C . HIS A 1 99 ? -28.862 9.077 63.629 1.00 59.88 99 HIS A C 1
ATOM 724 O O . HIS A 1 99 ? -29.620 9.856 64.210 1.00 59.88 99 HIS A O 1
ATOM 730 N N . LEU A 1 100 ? -29.125 7.774 63.553 1.00 65.94 100 LEU A N 1
ATOM 731 C CA . LEU A 1 100 ? -30.102 7.136 64.415 1.00 65.94 100 LEU A CA 1
ATOM 732 C C . LEU A 1 100 ? -29.518 7.189 65.831 1.00 65.94 100 LEU A C 1
ATOM 734 O O . LEU A 1 100 ? -28.375 6.765 66.021 1.00 65.94 100 LEU A O 1
ATOM 738 N N . PRO A 1 101 ? -30.240 7.742 66.821 1.00 58.59 101 PRO A N 1
ATOM 739 C CA . PRO A 1 101 ? -29.807 7.619 68.200 1.00 58.59 101 PRO A CA 1
ATOM 740 C C . PRO A 1 101 ? -29.656 6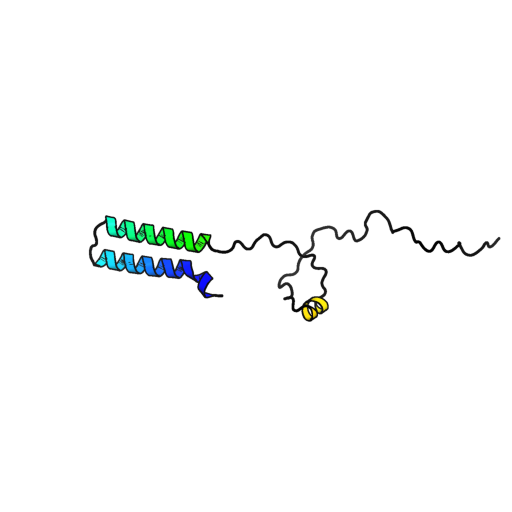.129 68.501 1.00 58.59 101 PRO A C 1
ATOM 742 O O . PRO A 1 101 ? -30.551 5.344 68.176 1.00 58.59 101 PRO A O 1
ATOM 745 N N . GLU A 1 102 ? -28.517 5.746 69.082 1.00 65.31 102 GLU A N 1
ATOM 746 C CA . GLU A 1 102 ? -28.339 4.406 69.628 1.00 65.31 102 GLU A CA 1
ATOM 747 C C . GLU A 1 102 ? -29.544 4.139 70.522 1.00 65.31 102 GLU A C 1
ATOM 749 O O . GLU A 1 102 ? -29.817 4.878 71.473 1.00 65.31 102 GLU A O 1
ATOM 754 N N . SER A 1 103 ? -30.350 3.160 70.129 1.00 58.00 103 SER A N 1
ATOM 755 C CA . SER A 1 103 ? -31.563 2.815 70.839 1.00 58.00 103 SER A CA 1
ATOM 756 C C . SER A 1 103 ? -31.184 2.364 72.244 1.00 58.00 103 SER A C 1
ATOM 758 O O . SER A 1 103 ? -30.762 1.227 72.422 1.00 58.00 103 SER A O 1
ATOM 760 N N . GLY A 1 104 ? -31.322 3.291 73.191 1.00 52.06 104 GLY A N 1
ATOM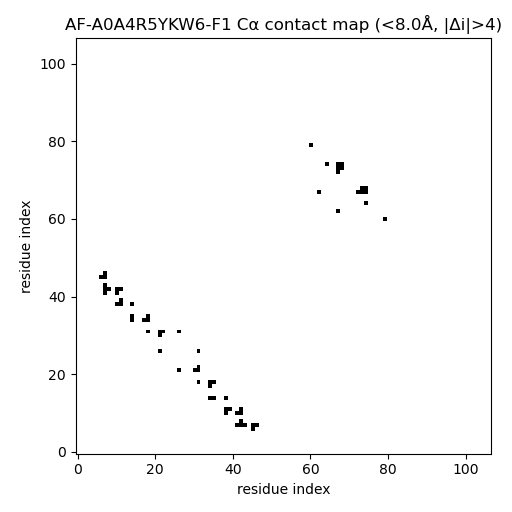 761 C CA . GLY A 1 104 ? -31.621 3.091 74.603 1.00 52.06 104 GLY A CA 1
ATOM 762 C C . GLY A 1 104 ? -30.870 1.972 75.317 1.00 52.06 104 GLY A C 1
ATOM 763 O O . GLY A 1 104 ? -31.251 0.811 75.246 1.00 52.06 104 GLY A O 1
ATOM 764 N N . ASP A 1 105 ? -29.890 2.376 76.119 1.00 51.31 105 ASP A N 1
ATOM 765 C CA . ASP A 1 105 ? -29.923 2.187 77.572 1.00 51.31 105 ASP A CA 1
ATOM 766 C C . ASP A 1 105 ? -30.624 0.912 78.081 1.00 51.31 105 ASP A C 1
ATOM 768 O O . ASP A 1 105 ? -31.841 0.892 78.281 1.00 51.31 105 ASP A O 1
ATOM 772 N N . HIS A 1 106 ? -29.842 -0.132 78.371 1.00 48.12 106 HIS A N 1
ATOM 773 C CA . HIS A 1 106 ? -30.236 -1.200 79.288 1.00 48.12 106 HIS A CA 1
ATOM 774 C C . HIS A 1 106 ? -29.113 -1.493 80.297 1.00 48.12 106 HIS A C 1
ATOM 776 O O . HIS A 1 106 ? -28.307 -2.399 80.086 1.00 48.12 106 HIS A O 1
ATOM 782 N N . ARG A 1 107 ? -29.236 -0.795 81.438 1.00 43.84 107 ARG A N 1
ATOM 783 C CA . ARG A 1 107 ? -28.799 -1.111 82.817 1.00 43.84 107 ARG A CA 1
ATOM 784 C C . ARG A 1 107 ? -27.476 -0.549 83.320 1.00 43.84 107 ARG A C 1
ATOM 786 O O . ARG A 1 107 ? -26.411 -0.920 82.792 1.00 43.84 107 ARG A O 1
#

Mean predicted aligned error: 18.97 Å

Foldseek 3Di:
DPVLVCQLVVLLVVLVVVLVVCVVVVHDPVVNVVSVVVSVVSSVVSVVPPPPPPPPPPPPPPQDPVNCVVVVHDDDPDDPPPPPPPCVDDPDDPPDPPPDPPPDDDD

Nearest PDB structures (foldseek):
  1x59-assembly1_A  TM=5.333E-01  e=3.615E+00  Homo sapiens
  7tgh-assembly1_T5  TM=5.422E-01  e=7.177E+00  Tetrahymena thermophila
  8gym-assembly1_t5  TM=5.435E-01  e=7.177E+00  Tetrahymena thermophila SB210

Sequence (107 aa):
MALRRFAPLIIGAIGFAVLVVATVLRAEAWVLIAVLAGTLALAALAAARRPARGPVTPELSASDAYSDAYLGRTPPTHPTIETRPQGQYGPGLPNDPLHLPESGDHR

Secondary structure (DSSP, 8-state):
--HHHHHHHHHHHHHHHHHHHHHHTT--HHHHHHHHHHHHHHHHHHHHTS--------------HHHHHHTTPPPPSS-----S------SSPPP-S----------

pLDDT: mean 70.93, std 14.37, range [43.84, 94.38]

Radius of gyration: 31.45 Å; Cα contacts (8 Å, |Δi|>4): 33; chains: 1; bounding box: 48×22×107 Å

Organism: NCBI:txid273677